Protein AF-A0A6B3FRL6-F1 (afdb_monomer_lite)

Structure (mmCIF, N/CA/C/O backbone):
data_AF-A0A6B3FRL6-F1
#
_entry.id   AF-A0A6B3FRL6-F1
#
loop_
_atom_site.group_PDB
_atom_site.id
_atom_site.type_symbol
_atom_site.label_atom_id
_atom_site.label_alt_id
_atom_site.label_comp_id
_atom_site.label_asym_id
_atom_site.label_entity_id
_atom_site.label_seq_id
_atom_site.pdbx_PDB_ins_code
_atom_site.Cartn_x
_atom_site.Cartn_y
_atom_site.Cartn_z
_atom_site.occupancy
_atom_site.B_iso_or_equiv
_atom_site.auth_seq_id
_atom_site.auth_comp_id
_atom_site.auth_asym_id
_atom_site.auth_atom_id
_atom_site.pdbx_PDB_model_num
ATOM 1 N N . MET A 1 1 ? 19.186 28.877 7.232 1.00 69.81 1 MET A N 1
ATOM 2 C CA . MET A 1 1 ? 18.192 27.824 7.535 1.00 69.81 1 MET A CA 1
ATOM 3 C C . MET A 1 1 ? 18.396 26.687 6.552 1.00 69.81 1 MET A C 1
ATOM 5 O O . MET A 1 1 ? 18.525 26.974 5.369 1.00 69.81 1 MET A O 1
ATOM 9 N N . SER A 1 2 ? 18.472 25.441 7.016 1.00 89.75 2 SER A N 1
ATOM 10 C CA . SER A 1 2 ? 18.414 24.266 6.138 1.00 89.75 2 SER A CA 1
ATOM 11 C C . SER A 1 2 ? 16.959 23.910 5.830 1.00 89.75 2 SER A C 1
ATOM 13 O O . SER A 1 2 ? 16.051 24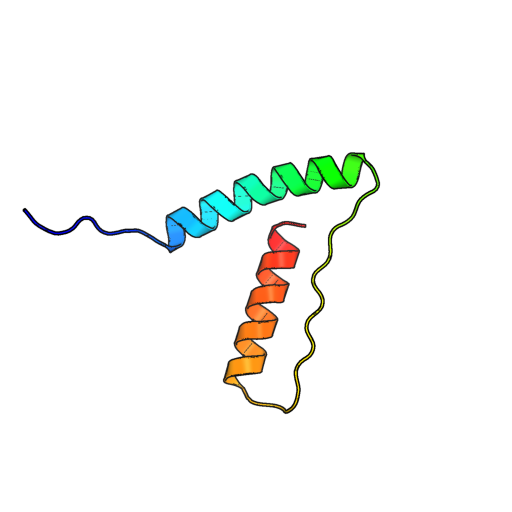.291 6.570 1.00 89.75 2 SER A O 1
ATOM 15 N N . ALA A 1 3 ? 16.734 23.191 4.731 1.00 93.00 3 ALA A N 1
ATOM 16 C CA . ALA A 1 3 ? 15.411 22.682 4.397 1.00 93.00 3 ALA A CA 1
ATOM 17 C C . ALA A 1 3 ? 14.938 21.658 5.443 1.00 93.00 3 ALA A C 1
ATOM 19 O O . ALA A 1 3 ? 15.733 20.871 5.964 1.00 93.00 3 ALA A O 1
ATOM 20 N N . GLN A 1 4 ? 13.636 21.656 5.723 1.00 95.56 4 GLN A N 1
ATOM 21 C CA . GLN A 1 4 ? 13.008 20.626 6.542 1.00 95.56 4 GLN A CA 1
ATOM 22 C C . GLN A 1 4 ? 12.927 19.318 5.748 1.00 95.56 4 GLN A C 1
ATOM 24 O O . GLN A 1 4 ? 12.450 19.299 4.614 1.00 95.56 4 GLN A O 1
ATOM 29 N N . ILE A 1 5 ? 13.378 18.218 6.352 1.00 95.44 5 ILE A N 1
ATOM 30 C CA . ILE A 1 5 ? 13.244 16.886 5.761 1.00 95.44 5 ILE A CA 1
ATOM 31 C C . ILE A 1 5 ? 11.804 16.415 5.955 1.00 95.44 5 ILE A C 1
ATOM 33 O O . ILE A 1 5 ? 11.300 16.373 7.077 1.00 95.44 5 ILE A O 1
ATOM 37 N N . LEU A 1 6 ? 11.159 16.032 4.858 1.00 96.81 6 LEU A N 1
ATOM 38 C CA . LEU A 1 6 ? 9.873 15.347 4.886 1.00 96.81 6 LEU A CA 1
ATOM 39 C C . LEU A 1 6 ? 10.127 13.836 4.910 1.00 96.81 6 LEU A C 1
ATOM 41 O O . LEU A 1 6 ? 10.516 13.249 3.899 1.00 96.81 6 LEU A O 1
ATOM 45 N N . ASP A 1 7 ? 9.941 13.207 6.072 1.00 97.69 7 ASP A N 1
ATOM 46 C CA . ASP A 1 7 ? 10.125 11.762 6.229 1.00 97.69 7 ASP A CA 1
ATOM 47 C C . ASP A 1 7 ? 8.920 10.989 5.677 1.00 97.69 7 ASP A C 1
ATOM 49 O O . ASP A 1 7 ? 7.954 10.682 6.378 1.00 97.69 7 ASP A O 1
ATOM 53 N N . GLY A 1 8 ? 9.010 10.621 4.400 1.00 97.75 8 GLY A N 1
ATOM 54 C CA . GLY A 1 8 ? 7.972 9.841 3.735 1.00 97.75 8 GLY A CA 1
ATOM 55 C C . GLY A 1 8 ? 7.727 8.459 4.352 1.00 97.75 8 GLY A C 1
ATOM 56 O O . GLY A 1 8 ? 6.624 7.935 4.207 1.00 97.75 8 GLY A O 1
ATOM 57 N N . LYS A 1 9 ? 8.697 7.857 5.058 1.00 96.88 9 LYS A N 1
ATOM 58 C CA . LYS A 1 9 ? 8.495 6.550 5.706 1.00 96.88 9 LYS A CA 1
ATOM 59 C C . LYS A 1 9 ? 7.618 6.698 6.940 1.00 96.88 9 LYS A C 1
ATOM 61 O O . LYS A 1 9 ? 6.656 5.944 7.084 1.00 96.88 9 LYS A O 1
ATOM 66 N N . ALA A 1 10 ? 7.929 7.677 7.788 1.00 97.94 10 ALA A N 1
ATOM 67 C CA . ALA A 1 10 ? 7.121 7.991 8.961 1.00 97.94 10 ALA A CA 1
ATOM 68 C C . ALA A 1 10 ? 5.699 8.396 8.547 1.00 97.94 10 ALA A C 1
ATOM 70 O O . ALA A 1 10 ? 4.724 7.838 9.053 1.00 97.94 10 ALA A O 1
ATOM 71 N N . THR A 1 11 ? 5.574 9.277 7.549 1.00 98.12 11 THR A N 1
ATOM 72 C CA . THR A 1 11 ? 4.270 9.701 7.024 1.00 98.12 11 THR A CA 1
ATOM 73 C C . THR A 1 11 ? 3.468 8.530 6.448 1.00 98.12 11 THR A C 1
ATOM 75 O O . THR A 1 11 ? 2.289 8.382 6.762 1.00 98.12 11 THR A O 1
ATOM 78 N N . ALA A 1 12 ? 4.086 7.650 5.652 1.00 97.50 12 ALA A N 1
ATOM 79 C CA . ALA A 1 12 ? 3.394 6.485 5.100 1.00 97.50 12 ALA A CA 1
ATOM 80 C C . ALA A 1 12 ? 2.932 5.503 6.189 1.00 97.50 12 ALA A C 1
ATOM 82 O O . ALA A 1 12 ? 1.841 4.942 6.083 1.00 97.50 12 ALA A O 1
ATOM 83 N N . ALA A 1 13 ? 3.735 5.293 7.238 1.00 97.75 13 ALA A N 1
ATOM 84 C CA . ALA A 1 13 ? 3.363 4.435 8.361 1.00 97.75 13 ALA A CA 1
ATOM 85 C C . ALA A 1 13 ? 2.145 4.987 9.116 1.00 97.75 13 ALA A C 1
ATOM 87 O O . ALA A 1 13 ? 1.211 4.234 9.396 1.00 97.75 13 ALA A O 1
ATOM 88 N N . GLN A 1 14 ? 2.127 6.297 9.374 1.00 98.25 14 GLN A N 1
ATOM 89 C CA . GLN A 1 14 ? 0.997 6.965 10.015 1.00 98.25 14 GLN A CA 1
ATOM 90 C C . GLN A 1 14 ? -0.286 6.819 9.184 1.00 98.25 14 GLN A C 1
ATOM 92 O O . GLN A 1 14 ? -1.296 6.341 9.698 1.00 98.25 14 GLN A O 1
ATOM 97 N N . ILE A 1 15 ? -0.229 7.121 7.881 1.00 98.12 15 ILE A N 1
ATOM 98 C CA . ILE A 1 15 ? -1.386 7.002 6.978 1.00 98.12 15 ILE A CA 1
ATOM 99 C C . ILE A 1 15 ? -1.940 5.571 6.968 1.00 98.12 15 ILE A C 1
ATOM 101 O O . ILE A 1 15 ? -3.152 5.372 7.019 1.00 98.12 15 ILE A O 1
ATOM 105 N N . LYS A 1 16 ? -1.071 4.553 6.922 1.00 97.88 16 LYS A N 1
ATOM 106 C CA . LYS A 1 16 ? -1.506 3.147 6.954 1.00 97.88 16 LYS A CA 1
ATOM 107 C C . LYS A 1 16 ? -2.207 2.784 8.265 1.00 97.88 16 LYS A C 1
ATOM 109 O O . LYS A 1 16 ? -3.166 2.016 8.229 1.00 97.88 16 LYS A O 1
ATOM 114 N N . SER A 1 17 ? -1.762 3.336 9.396 1.00 98.00 17 SER A N 1
ATOM 115 C CA . SER A 1 17 ? -2.421 3.140 10.693 1.00 98.00 17 SER A CA 1
ATOM 116 C C . SER A 1 17 ? -3.830 3.733 10.696 1.00 98.00 17 SER A C 1
ATOM 118 O O . SER A 1 17 ? -4.789 3.034 11.009 1.00 98.00 17 SER A O 1
ATOM 120 N N . GLU A 1 18 ? -3.969 4.986 10.259 1.00 98.25 18 GLU A N 1
ATOM 121 C CA . GLU A 1 18 ? -5.261 5.681 10.182 1.00 98.25 18 GLU A CA 1
ATOM 122 C C . GLU A 1 18 ? -6.228 4.990 9.204 1.00 98.25 18 GLU A C 1
ATOM 124 O O . GLU A 1 18 ? -7.429 4.870 9.455 1.00 98.25 18 GLU A O 1
ATOM 129 N N . LEU A 1 19 ? -5.718 4.494 8.071 1.00 98.12 19 LEU A N 1
ATOM 130 C CA . LEU A 1 19 ? -6.531 3.753 7.109 1.00 98.12 19 LEU A CA 1
ATOM 131 C C . LEU A 1 19 ? -7.049 2.435 7.682 1.00 98.12 19 LEU A C 1
ATOM 133 O O . LEU A 1 19 ? -8.195 2.081 7.411 1.00 98.12 19 LEU A O 1
ATOM 137 N N . LYS A 1 20 ? -6.248 1.726 8.482 1.00 98.12 20 LYS A N 1
ATOM 138 C CA . LYS A 1 20 ? -6.654 0.451 9.082 1.00 98.12 20 LYS A CA 1
ATOM 139 C C . LYS A 1 20 ? -7.884 0.615 9.974 1.00 98.12 20 LYS A C 1
ATOM 141 O O . LYS A 1 20 ? -8.808 -0.192 9.902 1.00 98.12 20 LYS A O 1
ATOM 146 N N . GLU A 1 21 ? -7.933 1.689 10.759 1.00 98.25 21 GLU A N 1
ATOM 147 C CA . GLU A 1 21 ? -9.098 2.033 11.584 1.00 98.25 21 GLU A CA 1
ATOM 148 C C . GLU A 1 21 ? -10.334 2.303 10.719 1.00 98.25 21 GLU A C 1
ATOM 150 O O . GLU A 1 21 ? -11.414 1.765 10.962 1.00 98.25 21 GLU A O 1
ATOM 155 N N . ARG A 1 22 ? -10.171 3.077 9.642 1.00 98.12 22 ARG A N 1
ATOM 156 C CA . ARG A 1 22 ? -11.269 3.396 8.717 1.00 98.12 22 ARG A CA 1
ATOM 157 C C . ARG A 1 22 ? -11.807 2.156 8.006 1.00 98.12 22 ARG A C 1
ATOM 159 O O . ARG A 1 22 ? -13.019 2.032 7.838 1.00 98.12 22 ARG A O 1
ATOM 166 N N . VAL A 1 23 ? -10.929 1.245 7.591 1.00 98.31 23 VAL A N 1
ATOM 167 C CA . VAL A 1 23 ? -11.337 -0.011 6.953 1.00 98.31 23 VAL A CA 1
ATOM 168 C C . VAL A 1 23 ? -12.035 -0.939 7.949 1.00 98.31 23 VAL A C 1
ATOM 170 O O . VAL A 1 23 ? -13.030 -1.565 7.583 1.00 98.31 23 VAL A O 1
ATOM 173 N N . ALA A 1 24 ? -11.612 -0.967 9.216 1.00 97.94 24 ALA A N 1
ATOM 174 C CA . ALA A 1 24 ? -12.322 -1.707 10.259 1.00 97.94 24 ALA A CA 1
ATOM 175 C C . ALA A 1 24 ? -13.776 -1.221 10.417 1.00 97.94 24 ALA A C 1
ATOM 177 O O . ALA A 1 24 ? -14.696 -2.037 10.396 1.00 97.94 24 ALA A O 1
ATOM 178 N N . VAL A 1 25 ? -14.001 0.098 10.442 1.00 98.44 25 VAL A N 1
ATOM 179 C CA . VAL A 1 25 ? -15.355 0.687 10.501 1.00 98.44 25 VAL A CA 1
ATOM 180 C C . VAL A 1 25 ? -16.203 0.322 9.277 1.00 98.44 25 VAL A C 1
ATOM 182 O O . VAL A 1 25 ? -17.407 0.097 9.393 1.00 98.44 25 VAL A O 1
ATOM 185 N N . LEU A 1 26 ? -15.608 0.257 8.081 1.00 98.44 26 LEU A N 1
ATOM 186 C CA . LEU A 1 26 ? -16.327 -0.192 6.882 1.00 98.44 26 LEU A CA 1
ATOM 187 C C . LEU A 1 26 ? -16.718 -1.667 6.985 1.00 98.44 26 LEU A C 1
ATOM 189 O O . LEU A 1 26 ? -17.850 -2.024 6.653 1.00 98.44 26 LEU A O 1
ATOM 193 N N . ARG A 1 27 ? -15.818 -2.503 7.508 1.00 97.88 27 ARG A N 1
ATOM 194 C CA . ARG A 1 27 ? -16.069 -3.932 7.697 1.00 97.88 27 ARG A CA 1
ATOM 195 C C . ARG A 1 27 ? -17.220 -4.186 8.667 1.00 97.88 27 ARG A C 1
ATOM 197 O O . ARG A 1 27 ? -18.051 -5.042 8.382 1.00 97.88 27 ARG A O 1
ATOM 204 N N . GLU A 1 28 ? -17.327 -3.416 9.748 1.00 98.12 28 GLU A N 1
ATOM 205 C CA . GLU A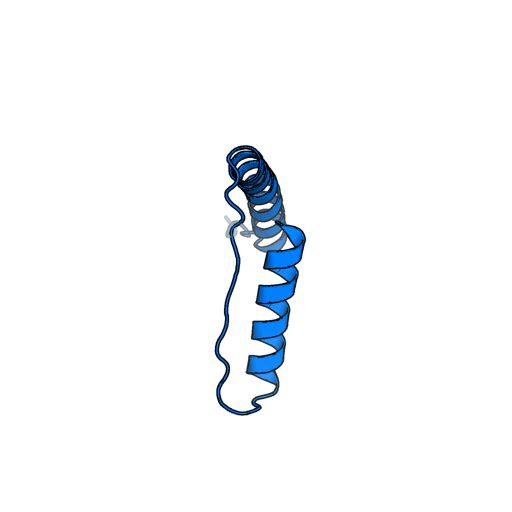 1 28 ? -18.470 -3.468 10.679 1.00 98.12 28 GLU A CA 1
ATOM 206 C C . GLU A 1 28 ? -19.810 -3.160 9.993 1.00 98.12 28 GLU A C 1
ATOM 208 O O . GLU A 1 28 ? -20.854 -3.664 10.399 1.00 98.12 28 GLU A O 1
ATOM 213 N N . ARG A 1 29 ? -19.785 -2.380 8.908 1.00 98.38 29 ARG A N 1
ATOM 214 C CA . ARG A 1 29 ? -20.956 -2.071 8.072 1.00 98.38 29 ARG A CA 1
ATOM 215 C C . ARG A 1 29 ? -21.182 -3.091 6.950 1.00 98.38 29 ARG A C 1
ATOM 217 O O . ARG A 1 29 ? -22.006 -2.852 6.073 1.00 98.38 29 ARG A O 1
ATOM 224 N N . GLY A 1 30 ? -20.437 -4.197 6.939 1.00 98.25 30 GLY A N 1
ATOM 225 C CA . GLY A 1 30 ? -20.500 -5.223 5.896 1.00 98.25 30 GLY A CA 1
ATOM 226 C C . GLY A 1 30 ? -19.813 -4.835 4.583 1.00 98.25 30 GLY A C 1
ATOM 227 O O . GLY A 1 30 ? -20.002 -5.513 3.576 1.00 98.25 30 GLY A O 1
ATOM 228 N N . ILE A 1 31 ? -19.017 -3.762 4.568 1.00 98.31 31 ILE A N 1
ATOM 229 C CA . ILE A 1 31 ? -18.292 -3.296 3.383 1.00 98.31 31 ILE A CA 1
ATOM 230 C C . ILE A 1 31 ? -16.832 -3.720 3.513 1.00 98.31 31 ILE A C 1
ATOM 232 O O . ILE A 1 31 ? -16.133 -3.285 4.425 1.00 98.31 31 ILE A O 1
ATOM 236 N N . VAL A 1 32 ? -16.349 -4.531 2.573 1.00 97.06 32 VAL A N 1
ATOM 237 C CA . VAL A 1 32 ? -14.942 -4.949 2.516 1.00 97.06 32 VAL A CA 1
ATOM 238 C C . VAL A 1 32 ? -14.299 -4.352 1.264 1.00 97.06 32 VAL A C 1
ATOM 240 O O . VAL A 1 32 ? -14.546 -4.849 0.164 1.00 97.06 32 VAL A O 1
ATOM 243 N N . PRO A 1 33 ? -13.516 -3.265 1.393 1.00 96.94 33 PRO A N 1
ATOM 244 C CA . PRO A 1 33 ? -12.758 -2.714 0.278 1.00 96.94 33 PRO A CA 1
ATOM 245 C C . PRO A 1 33 ? -11.742 -3.727 -0.263 1.00 96.94 33 PRO A C 1
ATOM 247 O O . PRO A 1 33 ? -11.205 -4.541 0.482 1.00 96.94 33 PRO A O 1
ATOM 250 N N . GLY A 1 34 ? -11.453 -3.658 -1.561 1.00 95.38 34 GLY A N 1
ATOM 251 C CA . GLY A 1 34 ? -10.452 -4.506 -2.201 1.00 95.38 34 GLY A CA 1
ATOM 252 C C . GLY A 1 34 ? -9.697 -3.759 -3.294 1.00 95.38 34 GLY A C 1
ATOM 253 O O . GLY A 1 34 ? -10.213 -2.806 -3.879 1.00 95.38 34 GLY A O 1
ATOM 254 N N . LEU A 1 35 ? -8.469 -4.203 -3.571 1.00 97.06 35 LEU A N 1
ATOM 255 C CA . LEU A 1 35 ? -7.622 -3.669 -4.634 1.00 97.06 35 LEU A CA 1
ATOM 256 C C . LEU A 1 35 ? -7.492 -4.680 -5.778 1.00 97.06 35 LEU A C 1
ATOM 258 O O . LEU A 1 35 ? -6.966 -5.775 -5.595 1.00 97.06 35 LEU A O 1
ATOM 262 N N . GLY A 1 36 ? -7.908 -4.275 -6.978 1.00 96.56 36 GLY A N 1
ATOM 263 C CA . GLY A 1 36 ? -7.645 -4.996 -8.223 1.00 96.56 36 GLY A CA 1
ATOM 264 C C . GLY A 1 36 ? -6.556 -4.309 -9.046 1.00 96.56 36 GLY A C 1
AT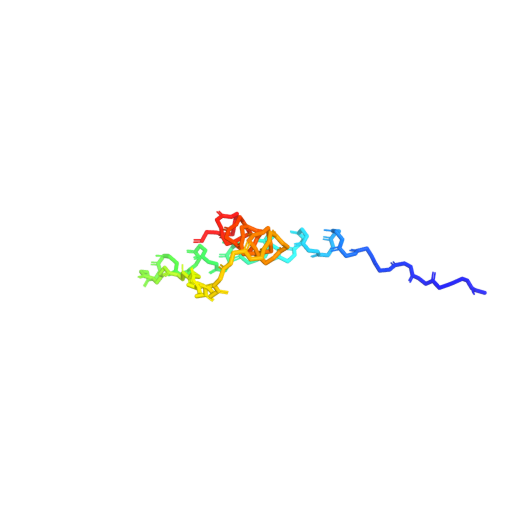OM 265 O O . GLY A 1 36 ? -6.560 -3.088 -9.191 1.00 96.56 36 GLY A O 1
ATOM 266 N N . THR A 1 37 ? -5.629 -5.083 -9.614 1.00 97.12 37 THR A N 1
ATOM 267 C CA . THR A 1 37 ? -4.607 -4.579 -10.547 1.00 97.12 37 THR A CA 1
ATOM 268 C C . THR A 1 37 ? -4.578 -5.433 -11.807 1.00 97.12 37 THR A C 1
ATOM 270 O O . THR A 1 37 ? -4.467 -6.652 -11.699 1.00 97.12 37 THR A O 1
ATOM 273 N N . LEU A 1 38 ? -4.597 -4.802 -12.982 1.00 97.06 38 LEU A N 1
ATOM 274 C CA . LEU A 1 38 ? -4.337 -5.460 -14.261 1.00 97.06 38 LEU A CA 1
ATOM 275 C C . LEU A 1 38 ? -2.911 -5.125 -14.705 1.00 97.06 38 LEU A C 1
ATOM 277 O O . LEU A 1 38 ? -2.583 -3.955 -14.899 1.00 97.06 38 LEU A O 1
ATOM 281 N N . LEU A 1 39 ? -2.070 -6.148 -14.838 1.00 95.94 39 LEU A N 1
ATOM 282 C CA . LEU A 1 39 ? -0.714 -6.022 -15.361 1.00 95.94 39 LEU A CA 1
ATOM 283 C C . LEU A 1 39 ? -0.665 -6.662 -16.749 1.00 95.94 39 LEU A C 1
ATOM 285 O O . LEU A 1 39 ? -1.128 -7.786 -16.921 1.00 95.94 39 LEU A O 1
ATOM 289 N N . VAL A 1 40 ? -0.110 -5.944 -17.724 1.00 97.56 40 VAL A N 1
ATOM 290 C CA . VAL A 1 40 ? 0.091 -6.441 -19.089 1.00 97.56 40 VAL A CA 1
ATOM 291 C C . VAL A 1 40 ? 1.589 -6.594 -19.327 1.00 97.56 40 VAL A C 1
ATOM 293 O O . VAL A 1 40 ? 2.342 -5.637 -19.155 1.00 97.56 40 VAL A O 1
ATOM 296 N N . GLY A 1 41 ? 2.006 -7.795 -19.727 1.00 97.00 41 GLY A N 1
ATOM 297 C CA . GLY A 1 41 ? 3.417 -8.152 -19.874 1.00 97.00 41 GLY A CA 1
ATOM 298 C C . GLY A 1 41 ? 4.091 -8.523 -18.549 1.00 97.00 41 GLY A C 1
ATOM 299 O O . GLY A 1 41 ? 3.436 -8.716 -17.525 1.00 97.00 41 GLY A O 1
ATOM 300 N N . GLU A 1 42 ? 5.419 -8.639 -18.586 1.00 96.62 42 GLU A N 1
ATOM 301 C CA . GLU A 1 42 ? 6.216 -9.241 -17.505 1.00 96.62 42 GLU A CA 1
ATOM 302 C C . GLU A 1 42 ? 7.398 -8.370 -17.064 1.00 96.62 42 GLU A C 1
ATOM 304 O O . GLU A 1 42 ? 8.396 -8.879 -16.562 1.00 96.62 42 GLU A O 1
ATOM 309 N N . ASP A 1 43 ? 7.303 -7.048 -17.237 1.00 98.06 43 ASP A N 1
ATOM 310 C CA . ASP A 1 43 ? 8.347 -6.135 -16.769 1.00 98.06 43 ASP A CA 1
ATOM 311 C C . ASP A 1 43 ? 8.629 -6.346 -15.259 1.00 98.06 43 ASP A C 1
ATOM 313 O O . ASP A 1 43 ? 7.731 -6.132 -14.428 1.00 98.06 43 ASP A O 1
ATOM 317 N N . PRO A 1 44 ? 9.857 -6.743 -14.864 1.00 97.44 44 PRO A N 1
ATOM 318 C CA . PRO A 1 44 ? 10.164 -7.075 -13.473 1.00 97.44 44 PRO A CA 1
ATOM 319 C C . PRO A 1 44 ? 9.975 -5.902 -12.505 1.00 97.44 44 PRO A C 1
ATOM 321 O O . PRO A 1 44 ? 9.644 -6.106 -11.332 1.00 97.44 44 PRO A O 1
ATOM 324 N N . GLY A 1 45 ? 10.179 -4.663 -12.969 1.00 98.00 45 GLY A N 1
ATOM 325 C CA . GLY A 1 45 ? 9.926 -3.463 -12.171 1.00 98.00 45 GLY A CA 1
ATOM 326 C C . GLY A 1 45 ? 8.444 -3.341 -11.827 1.00 98.00 45 GLY A C 1
ATOM 327 O O . GLY A 1 45 ? 8.069 -3.224 -10.658 1.00 98.00 45 GLY A O 1
ATOM 328 N N . SER A 1 46 ? 7.595 -3.462 -12.841 1.00 98.00 46 SER A N 1
ATOM 329 C CA . SER A 1 46 ? 6.140 -3.403 -12.725 1.00 98.00 46 SER A CA 1
ATOM 330 C C . SER A 1 46 ? 5.586 -4.494 -11.812 1.00 98.00 46 SER A C 1
ATOM 332 O O . SER A 1 46 ? 4.763 -4.202 -10.941 1.00 98.00 46 SER A O 1
ATOM 334 N N . GLN A 1 47 ? 6.088 -5.728 -11.924 1.00 97.88 47 GLN A N 1
ATOM 335 C CA . GLN A 1 47 ? 5.712 -6.825 -11.027 1.00 97.88 47 GLN A CA 1
ATOM 336 C C . GLN A 1 47 ? 6.019 -6.500 -9.558 1.00 97.88 47 GLN A C 1
ATOM 338 O O . GLN A 1 47 ? 5.164 -6.691 -8.688 1.00 97.88 47 GLN A O 1
ATOM 343 N N . LYS A 1 48 ? 7.203 -5.942 -9.265 1.00 98.00 48 LYS A N 1
ATOM 344 C CA . LYS A 1 48 ? 7.567 -5.520 -7.901 1.00 98.00 48 LYS A CA 1
ATOM 345 C C . LYS A 1 48 ? 6.662 -4.406 -7.381 1.00 98.00 48 LYS A C 1
ATOM 347 O O . LYS A 1 48 ? 6.249 -4.460 -6.223 1.00 98.00 48 LYS A O 1
ATOM 352 N N . TYR A 1 49 ? 6.324 -3.424 -8.216 1.00 97.12 49 TYR A N 1
ATOM 353 C CA . TYR A 1 49 ? 5.418 -2.345 -7.817 1.00 97.12 49 TYR A CA 1
ATOM 354 C C . TYR A 1 49 ? 4.003 -2.852 -7.538 1.00 97.12 49 TYR A C 1
ATOM 356 O O . TYR A 1 49 ? 3.415 -2.475 -6.5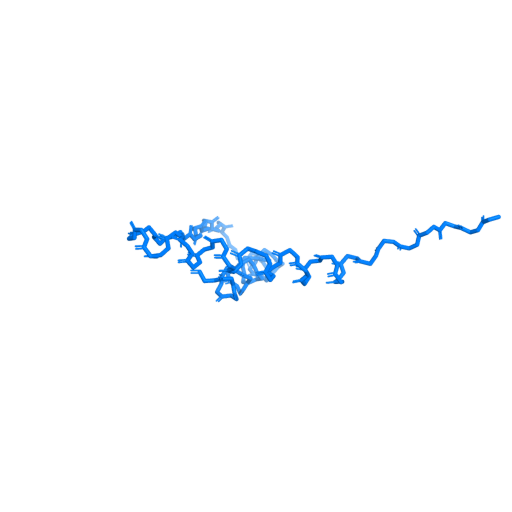25 1.00 97.12 49 TYR A O 1
ATOM 364 N N . VAL A 1 50 ? 3.464 -3.734 -8.386 1.00 98.00 50 VAL A N 1
ATOM 365 C CA . VAL A 1 50 ? 2.159 -4.371 -8.157 1.00 98.00 50 VAL A CA 1
ATOM 366 C C . VAL A 1 50 ? 2.181 -5.171 -6.854 1.00 98.00 50 VAL A C 1
ATOM 368 O O . VAL A 1 50 ? 1.316 -4.965 -6.005 1.00 98.00 50 VAL A O 1
ATOM 371 N N . ALA A 1 51 ? 3.211 -5.991 -6.626 1.00 97.50 51 ALA A N 1
ATOM 372 C CA . ALA A 1 51 ? 3.369 -6.733 -5.376 1.00 97.50 51 ALA A CA 1
ATOM 373 C C . ALA A 1 51 ? 3.458 -5.813 -4.142 1.00 97.50 51 ALA A C 1
ATOM 375 O O . ALA A 1 51 ? 2.922 -6.141 -3.084 1.00 97.50 51 ALA A O 1
ATOM 376 N N . GLY A 1 52 ? 4.102 -4.648 -4.266 1.00 97.81 52 GLY A N 1
ATOM 377 C CA . GLY A 1 52 ? 4.124 -3.617 -3.226 1.00 97.81 52 GLY A CA 1
ATOM 378 C C . GLY A 1 52 ? 2.729 -3.076 -2.901 1.00 97.81 52 GLY A C 1
ATOM 379 O O . GLY A 1 52 ? 2.352 -3.034 -1.733 1.00 97.81 52 GLY A O 1
ATOM 380 N N . LYS A 1 53 ? 1.928 -2.748 -3.925 1.00 96.94 53 LYS A N 1
ATOM 381 C CA . LYS A 1 53 ? 0.542 -2.278 -3.742 1.00 96.94 53 LYS A CA 1
ATOM 382 C C . LYS A 1 53 ? -0.330 -3.322 -3.040 1.00 96.94 53 LYS A C 1
ATOM 384 O O . LYS A 1 53 ? -1.069 -2.982 -2.122 1.00 96.94 53 LYS A O 1
ATOM 389 N N . HIS A 1 54 ? -0.211 -4.591 -3.433 1.00 97.75 54 HIS A N 1
ATOM 390 C CA . HIS A 1 54 ? -0.948 -5.693 -2.800 1.00 97.75 54 HIS A CA 1
ATOM 391 C C . HIS A 1 54 ? -0.530 -5.920 -1.348 1.00 97.75 54 HIS A C 1
ATOM 393 O O . HIS A 1 54 ? -1.385 -6.117 -0.489 1.00 97.75 54 HIS A O 1
ATOM 399 N N . ARG A 1 55 ? 0.769 -5.830 -1.046 1.00 97.62 55 ARG A N 1
ATOM 400 C CA . ARG A 1 55 ? 1.278 -5.923 0.330 1.00 97.62 55 ARG A CA 1
ATOM 401 C C . ARG A 1 55 ? 0.719 -4.817 1.221 1.00 97.62 55 ARG A C 1
ATOM 403 O O . ARG A 1 55 ? 0.298 -5.093 2.339 1.00 97.62 55 ARG A O 1
ATOM 410 N N . ASP A 1 56 ? 0.696 -3.588 0.718 1.00 97.06 56 ASP A N 1
ATOM 411 C CA . ASP A 1 56 ? 0.163 -2.441 1.450 1.00 97.06 56 ASP A CA 1
ATOM 412 C C . ASP A 1 56 ? -1.352 -2.555 1.655 1.00 97.06 56 ASP A C 1
ATOM 414 O O . ASP A 1 56 ? -1.838 -2.288 2.753 1.00 97.06 56 ASP A O 1
ATOM 418 N N . CYS A 1 57 ? -2.086 -3.033 0.643 1.00 97.00 57 CYS A N 1
ATOM 419 C CA . CYS A 1 57 ? -3.508 -3.352 0.766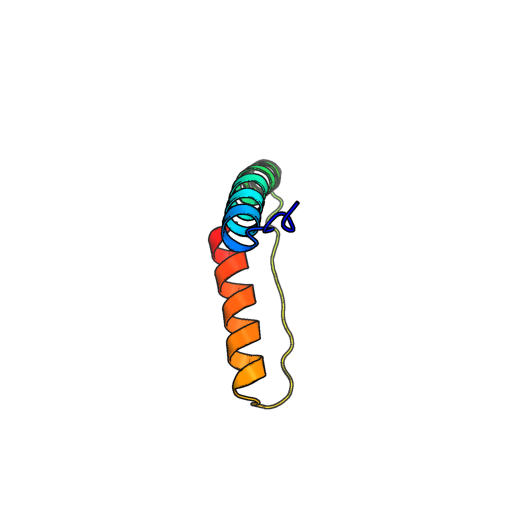 1.00 97.00 57 CYS A CA 1
ATOM 420 C C . CYS A 1 57 ? -3.749 -4.397 1.867 1.00 97.00 57 CYS A C 1
ATOM 422 O O . CYS A 1 57 ? -4.578 -4.188 2.746 1.00 97.00 57 CYS A O 1
ATOM 424 N N . ALA A 1 58 ? -2.974 -5.486 1.879 1.00 96.00 58 ALA A N 1
ATOM 425 C CA . ALA A 1 58 ? -3.091 -6.536 2.890 1.00 96.00 58 ALA A CA 1
ATOM 426 C C . ALA A 1 58 ? -2.745 -6.053 4.312 1.00 96.00 58 ALA A C 1
ATOM 428 O O . ALA A 1 58 ? -3.288 -6.568 5.287 1.00 96.00 58 ALA A O 1
ATOM 429 N N . GLN A 1 59 ? -1.853 -5.065 4.447 1.00 96.00 59 GLN A N 1
ATOM 430 C CA . GLN A 1 59 ? -1.489 -4.476 5.739 1.00 96.00 59 GLN A CA 1
ATOM 431 C C . GLN A 1 59 ? -2.629 -3.643 6.350 1.00 96.00 59 GLN A C 1
ATOM 433 O O . GLN A 1 59 ? -2.784 -3.619 7.575 1.00 96.00 59 GLN A O 1
ATOM 438 N N . VAL 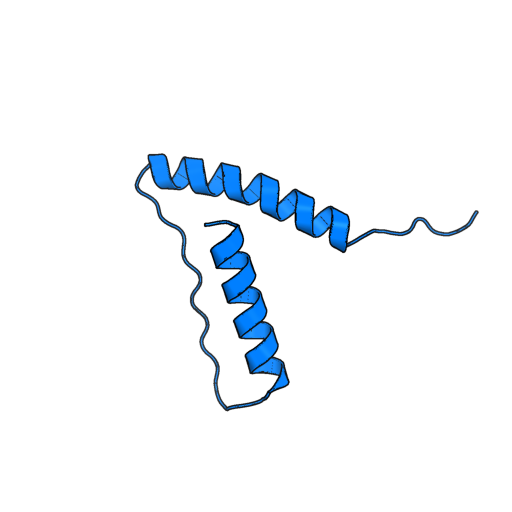A 1 60 ? -3.389 -2.938 5.509 1.00 97.31 60 VAL A N 1
ATOM 439 C CA . VAL A 1 60 ? -4.488 -2.055 5.931 1.00 97.31 60 VAL A CA 1
ATOM 440 C C . VAL A 1 60 ? -5.786 -2.841 6.159 1.00 97.31 60 VAL A C 1
ATOM 442 O O . VAL A 1 60 ? -6.531 -2.508 7.081 1.00 97.31 60 VAL A O 1
ATOM 445 N N . GLY A 1 61 ? -5.993 -3.929 5.411 1.00 89.75 61 GLY A N 1
ATOM 446 C CA . GLY A 1 61 ? -7.164 -4.811 5.514 1.00 89.75 61 GLY A CA 1
ATOM 447 C C . GLY A 1 61 ? -8.310 -4.408 4.602 1.00 89.75 61 GLY A C 1
ATOM 448 O O . GLY A 1 61 ? -9.393 -5.012 4.802 1.00 89.75 61 GLY A O 1
#

Radius of gyration: 15.66 Å; chains: 1; bounding box: 39×37×32 Å

Secondary structure (DSSP, 8-state):
-PPPP--HHHHHHHHHHHHHHHHHHHHHTT----------S--HHHHHHHHHHHHHHHHH-

Sequence (61 aa):
MSAQILDGKATAAQIKSELKERVAVLRERGIVPGLGTLLVGEDPGSQKYVAGKHRDCAQVG

pLDDT: mean 96.7, std 3.85, range [69.81, 98.44]

Foldseek 3Di:
DDDDDDPPVVVLVVVLVVLLVVQVVCVVVVHHDDDDDDDDDDDPVVVVVVVVVRVSRVSSD